Protein AF-A0A0X8JGB4-F1 (afdb_monomer)

Secondary structure (DSSP, 8-state):
--SHHHHHHHHHHHHHHHHHHHHHHHHHHHHHH--TTS-HHHHHHHHHHHHHHHHHHHHT-

Radius of gyration: 16.34 Å; Cα contacts (8 Å, |Δi|>4): 31; chains: 1; bounding box: 38×20×48 Å

Foldseek 3Di:
DPPPVVVVVVVVLVVQLVVLVVQLVVLVVLLVPDDPPDDPVSNVVSVVSNVVSVVSNVVSD

Structure (mmCIF, N/CA/C/O backbone):
data_AF-A0A0X8JGB4-F1
#
_entry.id   AF-A0A0X8JGB4-F1
#
loop_
_atom_site.group_PDB
_atom_site.id
_atom_site.type_symbol
_atom_site.label_atom_id
_atom_site.label_alt_id
_atom_site.label_comp_id
_atom_site.label_asy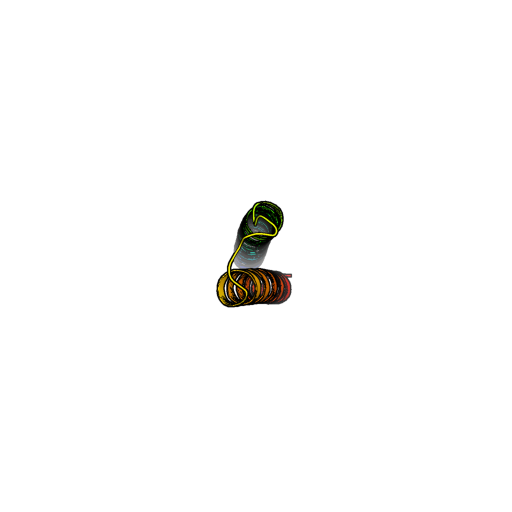m_id
_atom_site.label_entity_id
_atom_site.label_seq_id
_atom_site.pdbx_PDB_ins_code
_atom_site.Cartn_x
_atom_site.Cartn_y
_atom_site.Cartn_z
_atom_site.occupancy
_atom_site.B_iso_or_equiv
_atom_site.auth_seq_id
_atom_site.auth_comp_id
_atom_site.auth_asym_id
_atom_site.auth_atom_id
_atom_site.pdbx_PDB_model_num
ATOM 1 N N . MET A 1 1 ? -23.723 13.148 31.433 1.00 50.06 1 MET A N 1
ATOM 2 C CA . MET A 1 1 ? -23.008 13.963 30.423 1.00 50.06 1 MET A CA 1
ATOM 3 C C . MET A 1 1 ? -21.825 13.178 29.834 1.00 50.06 1 MET A C 1
ATOM 5 O O . MET A 1 1 ? -20.694 13.512 30.134 1.00 50.06 1 MET A O 1
ATOM 9 N N . ASN A 1 2 ? -22.044 12.123 29.027 1.00 54.72 2 ASN A N 1
ATOM 10 C CA . ASN A 1 2 ? -20.925 11.291 28.523 1.00 54.72 2 ASN A CA 1
ATOM 11 C C . ASN A 1 2 ? -21.041 10.833 27.052 1.00 54.72 2 ASN A C 1
ATOM 13 O O . ASN A 1 2 ? -20.297 9.963 26.617 1.00 54.72 2 ASN A O 1
ATOM 17 N N . THR A 1 3 ? -21.958 11.405 26.266 1.00 60.59 3 THR A N 1
ATOM 18 C CA . THR A 1 3 ? -22.221 10.980 24.876 1.00 60.59 3 THR A CA 1
ATOM 19 C C . THR A 1 3 ? -21.343 11.679 23.831 1.00 60.59 3 THR A C 1
ATOM 21 O O . THR A 1 3 ? -21.121 11.124 22.760 1.00 60.59 3 THR A O 1
ATOM 24 N N . MET A 1 4 ? -20.777 12.854 24.133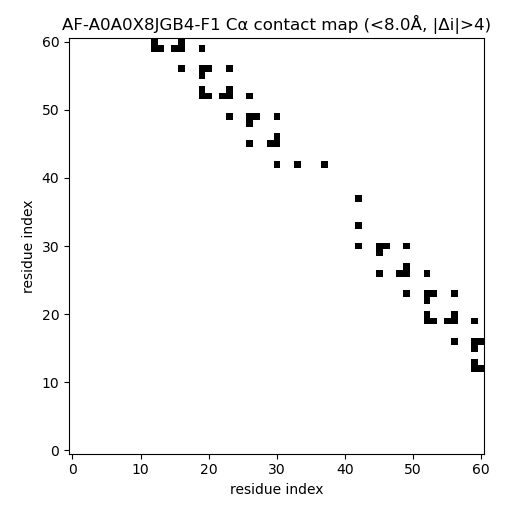 1.00 62.81 4 MET A N 1
ATOM 25 C CA . MET A 1 4 ? -19.984 13.623 23.156 1.00 62.81 4 MET A CA 1
ATOM 26 C C . MET A 1 4 ? -18.626 12.979 22.809 1.00 62.81 4 MET A C 1
ATOM 28 O O . MET A 1 4 ? -18.163 13.110 21.681 1.00 62.81 4 MET A O 1
ATOM 32 N N . ASN A 1 5 ? -18.014 12.214 23.724 1.00 67.25 5 ASN A N 1
ATOM 33 C CA . ASN A 1 5 ? -16.701 11.590 23.488 1.00 67.25 5 ASN A CA 1
ATOM 34 C C . ASN A 1 5 ? -16.743 10.357 22.569 1.00 67.25 5 ASN A C 1
ATOM 36 O O . ASN A 1 5 ? -15.729 10.017 21.966 1.00 67.25 5 ASN A O 1
ATOM 40 N N . HIS A 1 6 ? -17.885 9.672 22.443 1.00 64.69 6 HIS A N 1
ATOM 41 C CA . HIS A 1 6 ? -18.006 8.530 21.525 1.00 64.69 6 HIS A CA 1
A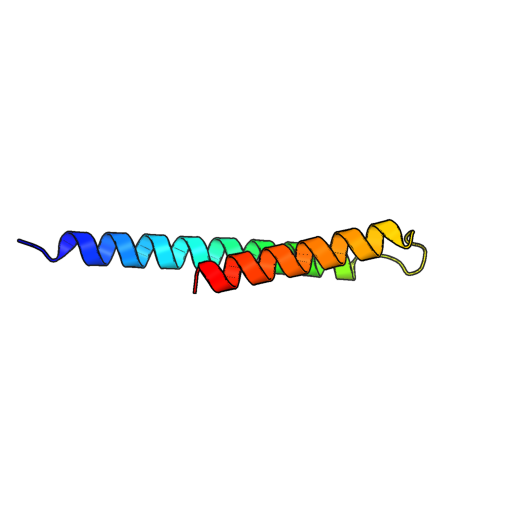TOM 42 C C . HIS A 1 6 ? -18.124 8.980 20.066 1.00 64.69 6 HIS A C 1
ATOM 44 O O . HIS A 1 6 ? -17.455 8.418 19.202 1.00 64.69 6 HIS A O 1
ATOM 50 N N . ALA A 1 7 ? -18.895 10.039 19.802 1.00 71.62 7 ALA A N 1
ATOM 51 C CA . ALA A 1 7 ? -19.046 10.588 18.455 1.00 71.62 7 ALA A CA 1
ATOM 52 C C . ALA A 1 7 ? -17.720 11.138 17.898 1.00 71.62 7 ALA A C 1
ATOM 54 O O . ALA A 1 7 ? -17.383 10.880 16.745 1.00 71.62 7 ALA A O 1
ATOM 55 N N . GLY A 1 8 ? -16.927 11.827 18.731 1.00 75.38 8 GLY A N 1
ATOM 56 C CA . GLY A 1 8 ? -15.609 12.330 18.328 1.00 75.38 8 GLY A CA 1
ATOM 57 C C . GLY A 1 8 ? -14.609 11.218 17.990 1.00 75.38 8 GLY A C 1
ATOM 58 O O . GLY A 1 8 ? -13.860 11.340 17.026 1.00 75.38 8 GLY A O 1
ATOM 59 N N . ARG A 1 9 ? -14.628 10.102 18.732 1.00 78.25 9 ARG A N 1
ATOM 60 C CA . ARG A 1 9 ? -13.735 8.955 18.487 1.00 78.25 9 ARG A CA 1
ATOM 61 C C . ARG A 1 9 ? -14.090 8.196 17.210 1.00 78.25 9 ARG A C 1
ATOM 63 O O . ARG A 1 9 ? -13.200 7.936 16.411 1.00 78.25 9 ARG A O 1
ATOM 70 N N . ALA A 1 10 ? -15.375 7.919 16.992 1.00 79.00 10 ALA A N 1
ATOM 71 C CA . ALA A 1 10 ? -15.844 7.237 15.785 1.00 79.00 10 ALA A CA 1
ATOM 72 C C . ALA A 1 10 ? -15.557 8.047 14.504 1.00 79.00 10 ALA A C 1
ATOM 74 O O . ALA A 1 10 ? -15.274 7.480 13.447 1.00 79.00 10 ALA A O 1
ATOM 75 N N . HIS A 1 11 ? -15.595 9.382 14.594 1.00 82.75 11 HIS A N 1
ATOM 76 C CA . HIS A 1 11 ? -15.242 10.254 13.475 1.00 82.75 11 HIS A CA 1
ATOM 77 C C . HIS A 1 11 ? -13.746 10.182 13.136 1.00 82.75 11 HIS A C 1
ATOM 79 O O . HIS A 1 11 ? -13.398 10.013 11.971 1.00 82.75 11 HIS A O 1
ATOM 85 N N . VAL A 1 12 ? -12.865 10.225 14.143 1.00 85.38 12 VAL A N 1
ATOM 86 C CA . VAL A 1 12 ? -11.407 10.094 13.948 1.00 85.38 12 VAL A CA 1
ATOM 87 C C . VAL A 1 12 ? -11.032 8.724 13.377 1.00 85.38 12 VAL A C 1
ATOM 89 O O . VAL A 1 12 ? -10.206 8.643 12.474 1.00 85.38 12 VAL A O 1
ATOM 92 N N . GLU A 1 13 ? -11.661 7.653 13.854 1.00 86.88 13 GLU A N 1
ATOM 93 C CA . GLU A 1 13 ? -11.462 6.293 13.338 1.00 86.88 13 GLU A CA 1
ATOM 94 C C . GLU A 1 13 ? -11.884 6.179 11.865 1.00 86.88 13 GLU A C 1
ATOM 96 O O . GLU A 1 13 ? -11.141 5.667 11.029 1.00 86.88 13 GLU A O 1
ATOM 101 N N . THR A 1 14 ? -13.023 6.781 11.511 1.00 88.56 14 THR A N 1
ATOM 102 C CA . THR A 1 14 ? -13.493 6.837 10.120 1.00 88.56 14 THR A CA 1
ATOM 103 C C . THR A 1 14 ? -12.539 7.627 9.219 1.00 88.56 14 THR A C 1
ATOM 105 O O . THR A 1 14 ? -12.219 7.168 8.123 1.00 88.56 14 THR A O 1
ATOM 108 N N . GLU A 1 15 ? -12.058 8.788 9.668 1.00 91.19 15 GLU A N 1
ATOM 109 C CA . GLU A 1 15 ? -11.082 9.609 8.938 1.00 91.19 15 GLU A CA 1
ATOM 110 C C . GLU A 1 15 ? -9.744 8.879 8.743 1.00 91.19 15 GLU A C 1
ATOM 112 O O . GLU A 1 15 ? -9.162 8.922 7.655 1.00 91.19 15 GLU A O 1
ATOM 117 N N . ASN A 1 16 ? -9.267 8.171 9.771 1.00 91.12 16 ASN A N 1
ATOM 118 C CA . ASN A 1 16 ? -8.035 7.386 9.708 1.00 91.12 16 ASN A CA 1
ATOM 119 C C . ASN A 1 16 ? -8.154 6.236 8.708 1.00 91.12 16 ASN A C 1
ATOM 121 O O . ASN A 1 16 ? -7.271 6.070 7.865 1.00 91.12 16 ASN A O 1
ATOM 125 N N . ARG A 1 17 ? -9.272 5.501 8.731 1.00 92.56 17 ARG A N 1
ATOM 126 C CA . ARG A 1 17 ? -9.548 4.445 7.752 1.00 92.56 17 ARG A CA 1
ATOM 127 C C . ARG A 1 17 ? -9.563 4.993 6.328 1.00 92.56 17 ARG A C 1
ATOM 129 O O . ARG A 1 17 ? -8.862 4.473 5.468 1.00 92.56 17 ARG A O 1
ATOM 136 N N . GLN A 1 18 ? -10.279 6.091 6.084 1.00 94.56 18 GLN A N 1
ATOM 137 C CA . GLN A 1 18 ? -10.327 6.712 4.756 1.00 94.56 18 GLN A CA 1
ATOM 138 C C . GLN A 1 18 ? -8.951 7.198 4.274 1.00 94.56 18 GLN A C 1
ATOM 140 O O . GLN A 1 18 ? -8.653 7.143 3.080 1.00 94.56 18 GLN A O 1
ATOM 145 N N . ARG A 1 19 ? -8.099 7.702 5.176 1.00 94.88 19 ARG A N 1
ATOM 146 C CA . ARG A 1 19 ? -6.709 8.060 4.846 1.00 94.88 19 ARG A CA 1
ATOM 147 C C . ARG A 1 19 ? -5.909 6.829 4.437 1.00 94.88 19 ARG A C 1
ATOM 149 O O . ARG A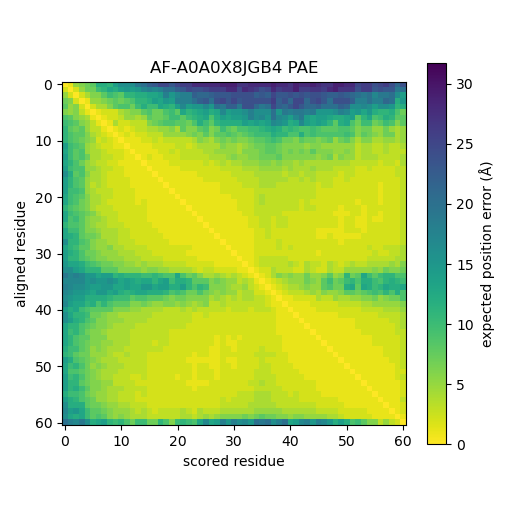 1 19 ? -5.298 6.854 3.371 1.00 94.88 19 ARG A O 1
ATOM 156 N N . ALA A 1 20 ? -5.978 5.758 5.221 1.00 94.31 20 ALA A N 1
ATOM 157 C CA . ALA A 1 20 ? -5.270 4.518 4.929 1.00 94.31 20 ALA A CA 1
ATOM 158 C C . ALA A 1 20 ? -5.751 3.856 3.621 1.00 94.31 20 ALA A C 1
ATOM 160 O O . ALA A 1 20 ? -4.939 3.379 2.832 1.00 94.31 20 ALA A O 1
ATOM 161 N N . GLU A 1 21 ? -7.051 3.904 3.319 1.00 96.06 21 GLU A N 1
ATOM 162 C CA . GLU A 1 21 ? -7.606 3.438 2.039 1.00 96.06 21 GLU A CA 1
ATOM 163 C C . GLU A 1 21 ? -7.039 4.218 0.844 1.00 96.06 21 GLU A C 1
ATOM 165 O O . GLU A 1 21 ? -6.660 3.623 -0.171 1.00 96.06 21 GLU A O 1
ATOM 170 N N . ARG A 1 22 ? -6.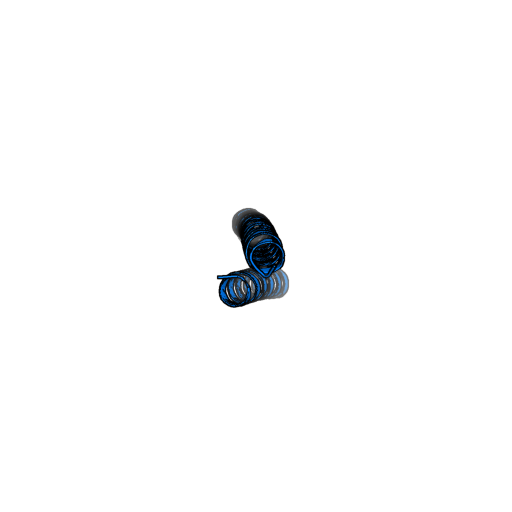932 5.550 0.959 1.00 96.12 22 ARG A N 1
ATOM 171 C CA . ARG A 1 22 ? -6.326 6.393 -0.084 1.00 96.12 22 ARG A CA 1
ATOM 172 C C . ARG A 1 22 ? -4.847 6.077 -0.281 1.00 96.12 22 ARG A C 1
ATOM 174 O O . ARG A 1 22 ? -4.397 5.978 -1.421 1.00 96.12 22 ARG A O 1
ATOM 181 N N . GLU A 1 23 ? -4.104 5.895 0.805 1.00 95.50 23 GLU A N 1
ATOM 182 C CA . GLU A 1 23 ? -2.687 5.522 0.751 1.00 95.50 23 GLU A CA 1
ATOM 183 C C . GLU A 1 23 ? -2.485 4.150 0.104 1.00 95.50 23 GLU A C 1
ATOM 185 O O . GLU A 1 23 ? -1.625 4.003 -0.766 1.00 95.50 23 GLU A O 1
ATOM 190 N N . LEU A 1 24 ? -3.330 3.172 0.437 1.00 96.62 24 LEU A N 1
ATOM 191 C CA . LEU A 1 24 ? -3.314 1.854 -0.191 1.00 96.62 24 LEU A CA 1
ATOM 192 C C . LEU A 1 24 ? -3.616 1.933 -1.690 1.00 96.62 24 LEU A C 1
ATOM 194 O O . LEU A 1 24 ? -2.940 1.289 -2.495 1.00 96.62 24 LEU A O 1
ATOM 198 N N . SER A 1 25 ? -4.603 2.739 -2.084 1.00 97.25 25 SER A N 1
ATOM 199 C CA . SER A 1 25 ? -4.907 2.974 -3.497 1.00 97.25 25 SER A CA 1
ATOM 200 C C . SER A 1 25 ? -3.717 3.594 -4.234 1.00 97.25 25 SER A C 1
ATOM 202 O O . SER A 1 25 ? -3.384 3.157 -5.335 1.00 97.25 25 SER A O 1
ATOM 204 N N . ALA A 1 26 ? -3.048 4.580 -3.631 1.00 96.31 26 ALA A N 1
ATOM 205 C CA . ALA A 1 26 ? -1.872 5.217 -4.216 1.00 96.31 26 ALA A CA 1
ATOM 206 C C . ALA A 1 26 ? -0.696 4.236 -4.353 1.00 96.31 26 ALA A C 1
ATOM 208 O O . ALA A 1 26 ? -0.075 4.173 -5.412 1.00 96.31 26 ALA A O 1
ATOM 209 N N . ALA A 1 27 ? -0.432 3.423 -3.326 1.00 96.69 27 ALA A N 1
ATOM 210 C CA . ALA A 1 27 ? 0.619 2.408 -3.359 1.00 96.69 27 ALA A CA 1
ATOM 211 C C . ALA A 1 27 ? 0.360 1.347 -4.443 1.00 96.69 27 ALA A C 1
ATOM 213 O O . ALA A 1 27 ? 1.267 0.983 -5.190 1.00 96.69 27 ALA A O 1
ATOM 214 N N . ARG A 1 28 ? -0.893 0.894 -4.588 1.00 96.12 28 ARG A N 1
ATOM 215 C CA . ARG A 1 28 ? -1.292 -0.048 -5.647 1.00 96.12 28 ARG A CA 1
ATOM 216 C C . ARG A 1 28 ? -1.167 0.557 -7.042 1.00 96.12 28 ARG A C 1
ATOM 218 O O . ARG A 1 28 ? -0.721 -0.132 -7.953 1.00 96.12 28 ARG A O 1
ATOM 225 N N . SER A 1 29 ? -1.535 1.827 -7.207 1.00 96.12 29 SER A N 1
ATOM 226 C CA . SER A 1 29 ? -1.365 2.536 -8.478 1.00 96.12 29 SER A CA 1
ATOM 227 C C . SER A 1 29 ? 0.108 2.685 -8.851 1.00 96.12 29 SER A C 1
ATOM 229 O O . SER A 1 29 ? 0.451 2.534 -10.019 1.00 96.12 29 SER A O 1
ATOM 231 N N . GLU A 1 30 ? 0.979 2.963 -7.880 1.00 92.94 30 GLU A N 1
ATOM 232 C CA . GLU A 1 30 ? 2.422 3.035 -8.113 1.00 92.94 30 GLU A CA 1
ATOM 233 C C . GLU A 1 30 ? 2.978 1.675 -8.544 1.00 92.94 30 GLU A C 1
ATOM 235 O O . GLU A 1 30 ?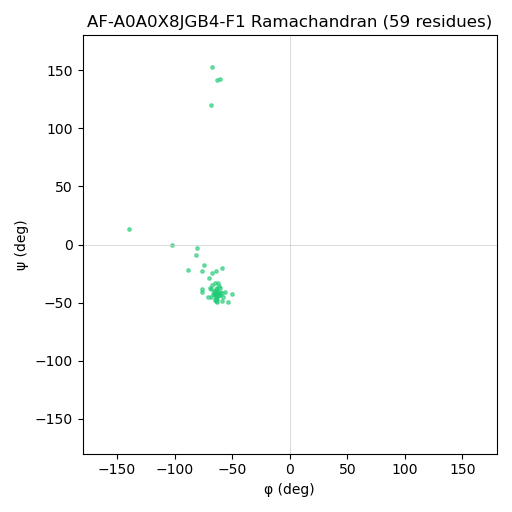 3.664 1.599 -9.561 1.00 92.94 30 GLU A O 1
ATOM 240 N N . LEU A 1 31 ? 2.605 0.595 -7.847 1.00 93.31 31 LEU A N 1
ATOM 241 C CA . LEU A 1 31 ? 2.984 -0.771 -8.219 1.00 93.31 31 LEU A CA 1
ATOM 242 C C . LEU A 1 31 ? 2.514 -1.131 -9.636 1.00 93.31 31 LEU A C 1
ATOM 244 O O . LEU 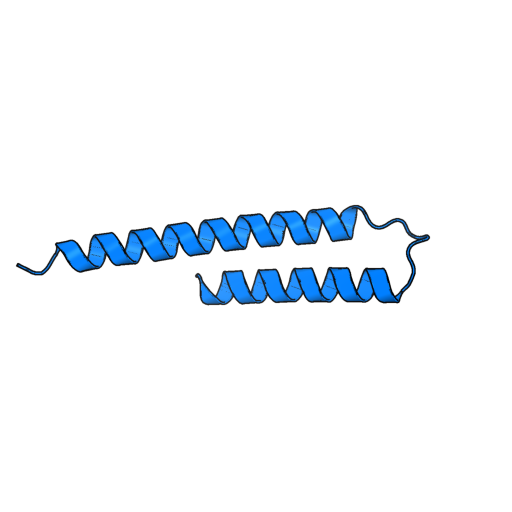A 1 31 ? 3.294 -1.661 -10.419 1.00 93.31 31 LEU A O 1
ATOM 248 N N . ALA A 1 32 ? 1.268 -0.805 -9.989 1.00 93.19 32 ALA A N 1
ATOM 249 C CA . ALA A 1 32 ? 0.722 -1.056 -11.322 1.00 93.19 32 ALA A CA 1
ATOM 250 C C . ALA A 1 32 ? 1.385 -0.205 -12.420 1.00 93.19 32 ALA A C 1
ATOM 252 O O . ALA A 1 32 ? 1.374 -0.595 -13.584 1.00 93.19 32 ALA A O 1
ATOM 253 N N . SER A 1 33 ? 1.957 0.949 -12.063 1.00 91.31 33 SER A N 1
ATOM 254 C CA . SER A 1 33 ? 2.688 1.811 -12.999 1.00 91.31 33 SER A CA 1
ATOM 255 C C . SER A 1 33 ? 4.128 1.361 -13.256 1.00 91.31 33 SER A C 1
ATOM 257 O O . SER A 1 33 ? 4.785 1.915 -14.139 1.00 91.31 33 SER A O 1
ATOM 259 N N . LEU A 1 34 ? 4.639 0.383 -12.496 1.00 93.31 34 LEU A N 1
ATOM 260 C CA . LEU A 1 34 ? 5.969 -0.161 -12.735 1.00 93.31 34 LEU A CA 1
ATOM 261 C C . LEU A 1 34 ? 5.988 -0.947 -14.046 1.00 93.31 34 LEU A C 1
ATOM 263 O O . LEU A 1 34 ? 5.288 -1.942 -14.219 1.00 93.31 34 LEU A O 1
ATOM 267 N N . ASP A 1 35 ? 6.842 -0.495 -14.957 1.00 87.38 35 ASP A N 1
ATOM 268 C CA . ASP A 1 35 ? 7.159 -1.204 -16.190 1.00 87.38 35 ASP A CA 1
ATOM 269 C C . ASP A 1 35 ? 7.934 -2.499 -15.873 1.00 87.38 35 ASP A C 1
ATOM 271 O O . ASP A 1 35 ? 8.681 -2.569 -14.894 1.00 87.38 35 ASP A O 1
ATOM 275 N N . ALA A 1 36 ? 7.821 -3.507 -16.736 1.00 78.25 36 ALA A N 1
ATOM 276 C CA . ALA A 1 36 ? 8.622 -4.727 -16.685 1.00 78.25 36 ALA A CA 1
ATOM 277 C C . ALA A 1 36 ? 10.137 -4.452 -16.782 1.00 78.25 36 ALA A C 1
ATOM 279 O O . ALA A 1 36 ? 10.945 -5.277 -16.359 1.00 78.25 36 ALA A O 1
ATOM 280 N N . ALA A 1 37 ? 10.530 -3.284 -17.301 1.00 87.75 37 ALA A N 1
ATOM 281 C CA . ALA A 1 37 ? 11.912 -2.809 -17.299 1.00 87.75 37 ALA A CA 1
ATOM 282 C C . ALA A 1 37 ? 12.371 -2.185 -15.960 1.00 87.75 37 ALA A C 1
ATOM 284 O O . ALA A 1 37 ? 13.528 -1.766 -15.835 1.00 87.75 37 ALA A O 1
ATOM 285 N N . ALA A 1 38 ? 11.498 -2.069 -14.953 1.00 87.38 38 ALA A N 1
ATOM 286 C CA . ALA A 1 38 ? 11.879 -1.555 -13.643 1.00 87.38 38 ALA A CA 1
ATOM 287 C C . ALA A 1 38 ? 12.916 -2.471 -12.970 1.00 87.38 38 ALA A C 1
ATOM 289 O O . ALA A 1 38 ? 12.854 -3.695 -13.035 1.00 87.38 38 ALA A O 1
ATOM 290 N N . SER A 1 39 ? 13.882 -1.862 -12.280 1.00 93.31 39 SER A N 1
ATOM 291 C CA . SER A 1 39 ? 14.872 -2.609 -11.498 1.00 93.31 39 SER A CA 1
ATOM 292 C C . SER A 1 39 ? 14.185 -3.437 -10.399 1.00 93.31 39 SER A C 1
ATOM 294 O O . SER A 1 39 ? 13.294 -2.886 -9.747 1.00 93.31 39 SER A O 1
ATOM 296 N N . PRO A 1 40 ? 14.653 -4.660 -10.086 1.00 90.44 40 PRO A N 1
ATOM 297 C CA . PRO A 1 40 ? 14.069 -5.507 -9.039 1.00 90.44 40 PRO A CA 1
ATOM 298 C C . PRO A 1 40 ? 13.864 -4.793 -7.693 1.00 90.44 40 PRO A C 1
ATOM 300 O O . PRO A 1 40 ? 12.774 -4.833 -7.137 1.00 90.44 40 PRO A O 1
ATOM 303 N N . SER A 1 41 ? 14.838 -3.996 -7.241 1.00 93.75 41 SER A N 1
ATOM 304 C CA . SER A 1 41 ? 14.726 -3.233 -5.985 1.00 93.75 41 SER A CA 1
ATOM 305 C C . SER A 1 41 ? 13.618 -2.171 -5.984 1.00 93.75 41 SER A C 1
ATOM 307 O O . SER A 1 41 ? 13.147 -1.759 -4.929 1.00 93.75 41 SER A O 1
ATOM 309 N N . ARG A 1 42 ? 13.186 -1.694 -7.162 1.00 92.56 42 ARG A N 1
ATOM 310 C CA . ARG A 1 42 ? 12.029 -0.787 -7.269 1.00 92.56 42 ARG A CA 1
ATOM 311 C C . ARG A 1 42 ? 10.717 -1.544 -7.104 1.00 92.56 42 ARG A C 1
ATOM 313 O O . ARG A 1 42 ? 9.812 -1.016 -6.468 1.00 92.56 42 ARG A O 1
ATOM 320 N N . LEU A 1 43 ? 10.636 -2.762 -7.641 1.00 94.50 43 LEU A N 1
ATOM 321 C CA . LEU A 1 43 ? 9.489 -3.640 -7.432 1.00 94.50 43 LEU A CA 1
ATOM 322 C C . LEU A 1 43 ? 9.355 -4.011 -5.952 1.00 94.50 43 LEU A C 1
ATOM 324 O O . LEU A 1 43 ? 8.284 -3.826 -5.386 1.00 94.50 43 LEU A O 1
ATOM 328 N N . GLU A 1 44 ? 10.445 -4.452 -5.321 1.00 95.50 44 GLU A N 1
ATOM 329 C CA . GLU A 1 44 ? 10.486 -4.773 -3.885 1.00 95.50 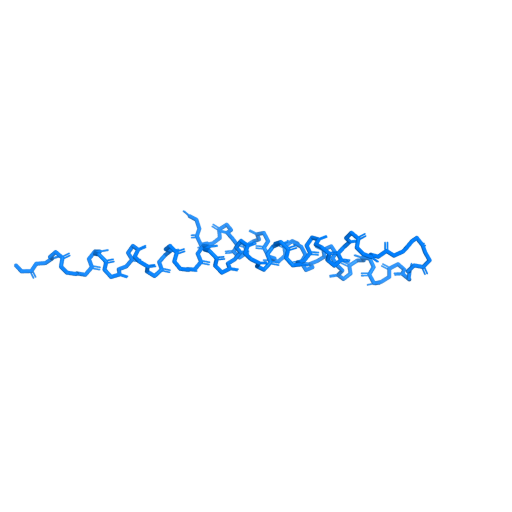44 GLU A CA 1
ATOM 330 C C . GLU A 1 44 ? 9.989 -3.596 -3.042 1.00 95.50 44 GLU A C 1
ATOM 332 O O . GLU A 1 44 ? 9.051 -3.740 -2.264 1.00 95.50 44 GLU A O 1
ATOM 337 N N . ARG A 1 45 ? 10.514 -2.392 -3.292 1.00 95.12 45 ARG A N 1
ATOM 338 C CA . ARG A 1 45 ? 10.092 -1.178 -2.584 1.00 95.12 45 ARG A CA 1
ATOM 339 C C . ARG A 1 45 ? 8.608 -0.842 -2.777 1.00 95.12 45 ARG A C 1
ATOM 341 O O . ARG A 1 45 ? 7.960 -0.359 -1.848 1.00 95.12 45 ARG A O 1
ATOM 348 N N . ALA A 1 46 ? 8.059 -1.057 -3.973 1.00 95.75 46 ALA A N 1
ATOM 349 C CA . ALA A 1 46 ? 6.637 -0.834 -4.219 1.00 95.75 46 ALA A CA 1
ATOM 350 C C . ALA A 1 46 ? 5.767 -1.868 -3.487 1.00 95.75 46 ALA A C 1
ATOM 352 O O . ALA A 1 46 ? 4.724 -1.504 -2.942 1.00 95.75 46 ALA A O 1
ATOM 353 N N . LEU A 1 47 ? 6.208 -3.128 -3.416 1.00 96.12 47 LEU A N 1
ATOM 354 C CA . LEU A 1 47 ? 5.537 -4.181 -2.650 1.00 96.12 47 LEU A CA 1
ATOM 355 C C . LEU A 1 47 ? 5.558 -3.885 -1.146 1.00 96.12 47 LEU A C 1
ATOM 357 O O . LEU A 1 47 ? 4.498 -3.897 -0.524 1.00 96.12 47 LEU A O 1
ATOM 361 N N . GLU A 1 48 ? 6.715 -3.518 -0.590 1.00 97.12 48 GLU A N 1
ATOM 362 C CA . GLU A 1 48 ? 6.852 -3.102 0.815 1.00 97.12 48 GLU A CA 1
ATOM 363 C C . GLU A 1 48 ? 5.919 -1.933 1.147 1.00 97.12 48 GLU A C 1
ATOM 365 O O . GLU A 1 48 ? 5.276 -1.900 2.196 1.00 97.12 48 GLU A O 1
ATOM 370 N N . ARG A 1 49 ? 5.789 -0.968 0.230 1.00 95.69 49 ARG A N 1
ATOM 371 C CA . ARG A 1 49 ? 4.889 0.173 0.419 1.00 95.69 49 ARG A CA 1
ATOM 372 C C . ARG A 1 49 ? 3.416 -0.229 0.382 1.00 95.69 49 ARG A C 1
ATOM 374 O O . ARG A 1 49 ? 2.623 0.315 1.150 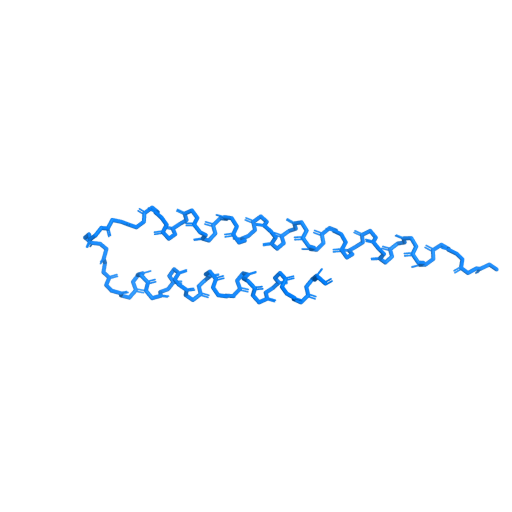1.00 95.69 49 ARG A O 1
ATOM 381 N N . VAL A 1 50 ? 3.040 -1.169 -0.485 1.00 97.50 50 VAL A N 1
ATOM 382 C CA . VAL A 1 50 ? 1.683 -1.730 -0.506 1.00 97.50 50 VAL A CA 1
ATOM 383 C C . VAL A 1 50 ? 1.393 -2.473 0.798 1.00 97.50 50 VAL A C 1
ATOM 385 O O . VAL A 1 50 ? 0.314 -2.293 1.357 1.00 97.50 50 VAL A O 1
ATOM 388 N N . GLU A 1 51 ? 2.338 -3.263 1.302 1.00 97.12 51 GLU A N 1
ATOM 389 C CA . GLU A 1 51 ? 2.199 -3.982 2.570 1.00 97.12 51 GLU A CA 1
ATOM 390 C C . GLU A 1 51 ? 2.059 -3.021 3.758 1.00 97.12 51 GLU A C 1
ATOM 392 O O . GLU A 1 51 ? 1.124 -3.147 4.548 1.00 97.12 51 GLU A O 1
ATOM 397 N N . ALA A 1 52 ? 2.905 -1.991 3.833 1.00 96.50 52 ALA A N 1
ATOM 398 C CA . ALA A 1 52 ? 2.823 -0.965 4.870 1.00 96.50 52 ALA A CA 1
ATOM 399 C C . ALA A 1 52 ? 1.467 -0.236 4.863 1.00 96.50 52 ALA A C 1
ATOM 401 O O . ALA A 1 52 ? 0.875 -0.018 5.920 1.00 96.50 52 ALA A O 1
ATOM 402 N N . ALA A 1 53 ? 0.937 0.093 3.679 1.00 95.94 53 ALA A N 1
ATOM 403 C CA . ALA A 1 53 ? -0.377 0.722 3.553 1.00 95.94 53 ALA A CA 1
ATOM 404 C C . ALA A 1 53 ? -1.526 -0.223 3.957 1.00 95.94 53 ALA A C 1
ATOM 406 O O . ALA A 1 53 ? -2.508 0.217 4.554 1.00 95.94 53 ALA A O 1
ATOM 407 N N . GLN A 1 54 ? -1.408 -1.527 3.683 1.00 96.25 54 GLN A N 1
ATOM 408 C CA . GLN A 1 54 ? -2.374 -2.525 4.159 1.00 96.25 54 GLN A CA 1
ATOM 409 C C . GLN A 1 54 ? -2.331 -2.675 5.680 1.00 96.25 54 GLN A C 1
ATOM 411 O O . GLN A 1 54 ? -3.385 -2.722 6.311 1.00 96.25 54 GLN A O 1
ATOM 416 N N . ALA A 1 55 ? -1.137 -2.703 6.275 1.00 95.88 55 ALA A N 1
ATOM 417 C CA . ALA A 1 55 ? -0.974 -2.756 7.723 1.00 95.88 55 ALA A CA 1
ATOM 418 C C . ALA A 1 55 ? -1.554 -1.504 8.399 1.00 95.88 55 ALA A C 1
ATOM 420 O O . ALA A 1 55 ? -2.282 -1.617 9.382 1.00 95.88 55 ALA A O 1
ATOM 421 N N . ALA A 1 56 ? -1.306 -0.317 7.837 1.00 93.50 56 ALA A N 1
ATOM 422 C CA . ALA A 1 56 ? -1.900 0.930 8.313 1.00 93.50 56 ALA A CA 1
ATOM 423 C C . ALA A 1 56 ? -3.435 0.906 8.238 1.00 93.50 56 ALA A C 1
ATOM 425 O O . ALA A 1 56 ? -4.100 1.338 9.178 1.00 93.50 56 ALA A O 1
ATOM 426 N N . LEU A 1 57 ? -4.002 0.353 7.160 1.00 93.44 57 LEU A N 1
ATOM 427 C CA . LEU A 1 57 ? -5.448 0.185 7.031 1.00 93.44 57 LEU A CA 1
ATOM 428 C C . LEU A 1 57 ? -6.006 -0.800 8.063 1.00 93.44 57 LEU A C 1
ATOM 430 O O . LEU A 1 57 ? -7.036 -0.518 8.663 1.00 93.44 57 LEU A O 1
ATOM 434 N N . ALA A 1 58 ? -5.316 -1.914 8.306 1.00 93.06 58 ALA A N 1
ATOM 435 C CA . ALA A 1 58 ? -5.720 -2.900 9.305 1.00 93.06 58 ALA A CA 1
ATOM 436 C C . ALA A 1 58 ? -5.675 -2.347 10.739 1.00 93.06 58 ALA A C 1
ATOM 438 O O . ALA A 1 58 ? -6.498 -2.725 11.561 1.00 93.06 58 ALA A O 1
ATOM 439 N N . LEU A 1 59 ? -4.742 -1.437 11.039 1.00 90.62 59 LEU A N 1
ATOM 440 C CA . LEU A 1 59 ? -4.675 -0.738 12.328 1.00 90.62 59 LEU A CA 1
ATOM 441 C C . LEU A 1 59 ? -5.760 0.340 12.490 1.00 90.62 59 LEU A C 1
ATOM 443 O O . LEU A 1 59 ? -5.998 0.796 13.607 1.00 90.62 59 LEU A O 1
ATOM 447 N N . ALA A 1 60 ? -6.374 0.774 11.388 1.00 85.62 60 ALA A N 1
ATOM 448 C CA . ALA A 1 60 ? -7.413 1.801 11.357 1.00 85.62 60 ALA A CA 1
ATOM 449 C C . ALA A 1 60 ? -8.839 1.235 11.196 1.00 85.62 60 ALA A C 1
ATOM 451 O O . ALA A 1 60 ? -9.783 2.023 11.116 1.00 85.62 60 ALA A O 1
ATOM 452 N N . ALA A 1 61 ? -8.986 -0.091 11.093 1.00 71.88 61 ALA A N 1
ATOM 453 C CA . ALA A 1 61 ? -10.246 -0.811 10.891 1.00 71.88 61 ALA A CA 1
ATOM 454 C C . ALA A 1 61 ? -10.745 -1.466 12.184 1.00 71.88 61 ALA A C 1
ATOM 456 O O . ALA A 1 61 ? -11.987 -1.527 12.330 1.00 71.88 61 ALA A O 1
#

pLDDT: mean 88.28, std 11.35, range [50.06, 97.5]

Organism: Actinomyces radicidentis (NCBI:txid111015)

Nearest PDB structures (foldseek):
  7aal-assembly1_B  TM=9.388E-01  e=2.630E+00  Homo sapiens
  8tid-assembly1_J  TM=8.576E-01  e=4.364E+00  Tetrahymena thermophila
  4i9q-assembly2_B  TM=4.719E-01  e=1.397E+00  Escherichia phage RB69
  6czq-assembly1_B  TM=7.927E-01  e=8.218E+00  Rattus norvegicus

Sequence (61 aa):
MNTMNHAGRAHVETENRQRAERELSAARSELASLDAAASPSRLERALERVEAAQAALALAA

Solvent-accessible surface area (backbone atoms only — not comparable to full-atom values): 3338 Å² total; per-residue (Å²): 143,77,67,70,67,54,59,57,50,56,49,51,41,50,52,47,27,55,49,23,51,50,48,29,52,50,28,48,51,52,47,71,64,56,55,92,86,55,55,68,71,58,53,52,51,30,51,53,46,32,51,52,23,50,52,49,27,63,76,36,106

Mean predicted aligned error: 5.55 Å